Protein AF-A0A1B6LSA6-F1 (afdb_monomer)

Nearest PDB structures (foldseek):
  5goy-assembly1_A  TM=9.974E-01  e=5.106E-09  Homo sapiens
  1rqg-assembly1_A-2  TM=9.342E-01  e=1.032E-05  Pyrococcus abyssi
  6ax8-assembly1_A  TM=9.347E-01  e=1.401E-04  Mycobacterium tuberculosis H37Rv
  5j58-assembly1_A  TM=9.038E-01  e=4.006E-03  Trypanosoma brucei brucei TREU927
  6cml-assembly1_A  TM=9.108E-01  e=5.513E-03  Trypanosoma brucei brucei TREU927

Foldseek 3Di:
DVVVVVVCCCVQPVVFVVVLQVVLQVLCVVPPVSDQFDADDDVVLVVLVVLLVVLVVQLVVCVVVVNVVSNVVSLSVNRNSLVVLCVVLVLVVLCVDDPVSVNSSSNSSNSSNVSD

Mean predicted aligned error: 2.33 Å

Secondary structure (DSSP, 8-state):
-HHHHHHHIIIIIIIIIIHHHHHHHHHHHHHHTTSPPP----HHHHHHHHHHHHHHHHHHHHHTTT-HHHHHHHHHHHHHHHHHHHHHH-HHHHTTS-HHHHHHHHHHHHHHHHH-

Solvent-accessible surface area (backbone atoms only — not comparable to full-atom values): 6031 Å² total; per-residue (Å²): 101,74,66,56,50,52,49,47,45,48,55,52,42,46,66,26,43,47,41,32,43,49,49,24,51,51,50,27,44,75,75,41,78,65,40,83,45,78,62,73,82,50,72,67,55,54,51,50,50,52,54,42,51,52,32,52,53,48,21,50,60,22,51,80,66,71,33,57,71,59,19,53,52,27,54,56,47,43,28,46,53,52,41,52,51,51,62,73,59,34,39,90,56,24,57,76,54,53,76,69,33,32,47,51,18,33,19,52,38,25,54,39,52,76,74,91

InterPro domains:
  IPR009080 Aminoacyl-tRNA synthetase, class Ia, anticodon-binding [SSF47323] (13-113)
  IPR023458 Methionine-tRNA ligase, type 1 [PTHR45765] (1-116)
  IPR041872 Methionyl-tRNA synthetase, anticodon-binding domain [PF19303] (41-111)
  IPR041872 Methionyl-tRNA synthetase, anticodon-binding domain [cd07957] (9-115)

Organism: NCBI:txid36148

Structure (mmCIF, N/CA/C/O backbone):
data_AF-A0A1B6LSA6-F1
#
_entry.id   AF-A0A1B6LSA6-F1
#
loop_
_atom_site.group_PDB
_atom_site.id
_atom_site.type_symbol
_atom_site.label_atom_id
_atom_site.label_alt_id
_atom_site.label_comp_id
_atom_site.label_asym_id
_atom_site.label_entity_id
_atom_site.label_seq_id
_atom_site.pdbx_PDB_ins_code
_atom_site.Cartn_x
_atom_site.Cartn_y
_atom_site.Cartn_z
_atom_site.occupancy
_atom_site.B_iso_or_equiv
_atom_site.auth_seq_id
_atom_site.auth_comp_id
_atom_site.auth_asym_id
_atom_site.auth_atom_id
_atom_site.pdbx_PDB_model_num
ATOM 1 N N . SER A 1 1 ? 23.265 8.491 -11.792 1.00 94.75 1 SER A N 1
ATOM 2 C CA . SER A 1 1 ? 24.366 9.021 -10.952 1.00 94.75 1 SER A CA 1
ATOM 3 C C . SER A 1 1 ? 24.134 8.585 -9.511 1.00 94.75 1 SER A C 1
ATOM 5 O O . SER A 1 1 ? 23.040 8.115 -9.217 1.00 94.75 1 SER A O 1
ATOM 7 N N . TRP A 1 2 ? 25.107 8.746 -8.606 1.00 97.31 2 TRP A N 1
ATOM 8 C CA . TRP A 1 2 ? 24.886 8.484 -7.173 1.00 97.31 2 TRP A CA 1
ATOM 9 C C . TRP A 1 2 ? 23.737 9.313 -6.591 1.00 97.31 2 TRP A C 1
ATOM 11 O O . TRP A 1 2 ? 22.941 8.797 -5.814 1.00 97.31 2 TRP A O 1
ATOM 21 N N . LEU A 1 3 ? 23.612 10.567 -7.035 1.00 97.25 3 LEU A N 1
ATOM 22 C CA . LEU A 1 3 ? 22.510 11.439 -6.644 1.00 97.25 3 LEU A CA 1
ATOM 23 C C . LEU A 1 3 ? 21.153 10.876 -7.086 1.00 97.25 3 LEU A C 1
ATOM 25 O O . LEU A 1 3 ? 20.265 10.732 -6.259 1.00 97.25 3 LEU A O 1
ATOM 29 N N . ASP A 1 4 ? 21.012 10.498 -8.360 1.00 96.44 4 ASP A N 1
ATOM 30 C CA . ASP A 1 4 ? 19.755 9.946 -8.888 1.00 96.44 4 ASP A CA 1
ATOM 31 C C . ASP A 1 4 ? 19.370 8.622 -8.206 1.00 96.44 4 ASP A C 1
ATOM 33 O O . ASP A 1 4 ? 18.208 8.415 -7.860 1.00 96.44 4 ASP A O 1
ATOM 37 N N . LEU A 1 5 ? 20.353 7.761 -7.916 1.00 97.31 5 LEU A N 1
ATOM 38 C CA . LEU A 1 5 ? 20.128 6.537 -7.146 1.00 97.31 5 LEU A CA 1
ATOM 39 C C . LEU A 1 5 ? 19.581 6.848 -5.747 1.00 97.31 5 LEU A C 1
ATOM 41 O O . LEU A 1 5 ? 18.565 6.280 -5.350 1.00 97.31 5 LEU A O 1
ATOM 45 N N . ALA A 1 6 ? 20.228 7.759 -5.015 1.00 97.69 6 ALA A N 1
ATOM 46 C CA . ALA A 1 6 ? 19.785 8.161 -3.683 1.00 97.69 6 ALA A CA 1
ATOM 47 C C . ALA A 1 6 ? 18.382 8.785 -3.719 1.00 97.69 6 ALA A C 1
ATOM 49 O O . ALA A 1 6 ? 17.534 8.454 -2.888 1.00 97.69 6 ALA A O 1
ATOM 50 N N . THR A 1 7 ? 18.103 9.631 -4.716 1.00 97.69 7 THR A N 1
ATOM 51 C CA . THR A 1 7 ? 16.775 10.214 -4.920 1.00 97.69 7 THR A CA 1
ATOM 52 C C . THR A 1 7 ? 15.732 9.126 -5.152 1.00 97.69 7 THR A C 1
ATOM 54 O O . THR A 1 7 ? 14.740 9.098 -4.431 1.00 97.69 7 THR A O 1
ATOM 57 N N . LYS A 1 8 ? 15.955 8.190 -6.082 1.00 96.12 8 LYS A N 1
ATOM 58 C CA . LYS A 1 8 ? 14.993 7.114 -6.371 1.00 96.12 8 LYS A CA 1
ATOM 59 C C . LYS A 1 8 ? 14.794 6.154 -5.206 1.00 96.12 8 LYS A C 1
ATOM 61 O O . LYS A 1 8 ? 13.656 5.768 -4.946 1.00 96.12 8 LYS A O 1
ATOM 66 N N . ASN A 1 9 ? 15.854 5.828 -4.471 1.00 97.75 9 ASN A N 1
ATOM 67 C CA . ASN A 1 9 ? 15.742 5.050 -3.243 1.00 97.75 9 ASN A CA 1
ATOM 68 C C . ASN A 1 9 ? 14.818 5.745 -2.235 1.00 97.75 9 ASN A C 1
ATOM 70 O O . ASN A 1 9 ? 13.879 5.141 -1.726 1.00 97.75 9 ASN A O 1
ATOM 74 N N . ASN A 1 10 ? 15.041 7.031 -1.978 1.00 96.94 10 ASN A N 1
ATOM 75 C CA . ASN A 1 10 ? 14.282 7.737 -0.955 1.00 96.94 10 ASN A CA 1
ATOM 76 C C . ASN A 1 10 ? 12.838 8.010 -1.393 1.00 96.94 10 ASN A C 1
ATOM 78 O O . ASN A 1 10 ? 11.920 7.856 -0.593 1.00 96.94 10 ASN A O 1
ATOM 82 N N . THR A 1 11 ? 12.600 8.385 -2.651 1.00 96.19 11 THR A N 1
ATOM 83 C CA . THR A 1 11 ? 11.253 8.772 -3.094 1.00 96.19 11 THR A CA 1
ATOM 84 C C . THR A 1 11 ? 10.383 7.585 -3.495 1.00 96.19 11 THR A C 1
ATOM 86 O O . THR A 1 11 ? 9.207 7.567 -3.145 1.00 96.19 11 THR A O 1
ATOM 89 N N . GLU A 1 12 ? 10.921 6.602 -4.224 1.00 96.00 12 GLU A N 1
ATOM 90 C CA . GLU A 1 12 ? 10.127 5.468 -4.721 1.00 96.00 12 GLU A CA 1
ATOM 91 C C . GLU A 1 12 ? 10.137 4.290 -3.745 1.00 96.00 12 GLU A C 1
ATOM 93 O O . GLU A 1 12 ? 9.095 3.682 -3.504 1.00 96.00 12 GLU A O 1
ATOM 98 N N . LEU A 1 13 ? 11.294 3.963 -3.160 1.00 97.56 13 LEU A N 1
ATOM 99 C CA . LEU A 1 13 ? 11.380 2.816 -2.256 1.00 97.56 13 LEU A CA 1
ATOM 100 C C . LEU A 1 13 ? 10.967 3.205 -0.844 1.00 97.56 13 LEU A C 1
ATOM 102 O O . LEU A 1 13 ? 10.002 2.654 -0.339 1.00 97.56 13 LEU A O 1
ATOM 106 N N . LEU A 1 14 ? 11.635 4.166 -0.209 1.00 97.94 14 LEU A N 1
ATOM 107 C CA . LEU A 1 14 ? 11.362 4.494 1.192 1.00 97.94 14 LEU A CA 1
ATOM 108 C C . LEU A 1 14 ? 10.003 5.188 1.372 1.00 97.94 14 LEU A C 1
ATOM 110 O O . LEU A 1 14 ? 9.170 4.721 2.145 1.00 97.94 14 LEU A O 1
ATOM 114 N N . ASN A 1 15 ? 9.764 6.285 0.651 1.00 97.38 15 ASN A N 1
ATOM 115 C CA . ASN A 1 15 ? 8.587 7.133 0.871 1.00 97.38 15 ASN A CA 1
ATOM 116 C C . ASN A 1 15 ? 7.300 6.606 0.227 1.00 97.38 15 ASN A C 1
ATOM 118 O O . ASN A 1 15 ? 6.221 7.052 0.607 1.00 97.38 15 ASN A O 1
ATOM 122 N N . ASN A 1 16 ? 7.397 5.689 -0.738 1.00 98.25 16 ASN A N 1
ATOM 123 C CA . ASN A 1 16 ? 6.235 5.113 -1.408 1.00 98.25 16 ASN A CA 1
ATOM 124 C C . ASN A 1 16 ? 6.060 3.637 -1.025 1.00 98.25 16 ASN A C 1
ATOM 126 O O . ASN A 1 16 ? 5.234 3.351 -0.158 1.00 98.25 16 ASN A O 1
ATOM 130 N N . LEU A 1 17 ? 6.839 2.721 -1.613 1.00 98.44 17 LEU A N 1
ATOM 131 C CA . LEU A 1 17 ? 6.649 1.275 -1.418 1.00 98.44 17 LEU A CA 1
ATOM 132 C C . LEU A 1 17 ? 6.815 0.841 0.042 1.00 98.44 17 LEU A C 1
ATOM 134 O O . LEU A 1 17 ? 5.912 0.261 0.639 1.00 98.44 17 LEU A O 1
ATOM 138 N N . GLY A 1 18 ? 7.962 1.163 0.626 1.00 98.25 18 GLY A N 1
ATOM 139 C CA . GLY A 1 18 ? 8.300 0.860 2.008 1.00 98.25 18 GLY A CA 1
ATOM 140 C C . GLY A 1 18 ? 7.352 1.539 2.986 1.00 98.25 18 GLY A C 1
ATOM 141 O O . GLY A 1 18 ? 6.931 0.901 3.944 1.00 98.25 18 GLY A O 1
ATOM 142 N N . ASN A 1 19 ? 6.953 2.791 2.732 1.00 98.25 19 ASN A N 1
ATOM 143 C CA . ASN A 1 19 ? 5.977 3.482 3.574 1.00 98.25 19 ASN A CA 1
ATOM 144 C C . ASN A 1 19 ? 4.632 2.749 3.609 1.00 98.25 19 ASN A C 1
ATOM 146 O O . ASN A 1 19 ? 4.112 2.503 4.697 1.00 98.25 19 ASN A O 1
ATOM 150 N N . PHE A 1 20 ? 4.104 2.368 2.443 1.00 98.56 20 PHE A N 1
ATOM 151 C CA . PHE A 1 20 ? 2.820 1.683 2.350 1.00 98.56 20 PHE A CA 1
ATOM 152 C C . PHE A 1 20 ? 2.853 0.323 3.047 1.00 98.56 20 PHE A C 1
ATOM 154 O O . PHE A 1 20 ? 2.073 0.093 3.973 1.00 98.56 20 PHE A O 1
ATOM 161 N N . VAL A 1 21 ? 3.784 -0.547 2.639 1.00 98.56 21 VAL A N 1
ATOM 162 C CA . VAL A 1 21 ? 3.894 -1.913 3.173 1.00 98.56 21 VAL A CA 1
ATOM 163 C C . VAL A 1 21 ? 4.115 -1.870 4.683 1.00 98.56 21 VAL A C 1
ATOM 165 O O . VAL A 1 21 ? 3.413 -2.546 5.432 1.00 98.56 21 VAL A O 1
ATOM 168 N N . ASN A 1 22 ? 5.025 -1.013 5.156 1.00 98.38 22 ASN A N 1
ATOM 169 C CA . ASN A 1 22 ? 5.290 -0.877 6.584 1.00 98.38 22 ASN A CA 1
ATOM 170 C C . ASN A 1 22 ? 4.043 -0.420 7.354 1.00 98.38 22 ASN A C 1
ATOM 172 O O . ASN A 1 22 ? 3.708 -1.009 8.374 1.00 98.38 22 ASN A O 1
ATOM 176 N N . ARG A 1 23 ? 3.313 0.595 6.874 1.00 98.0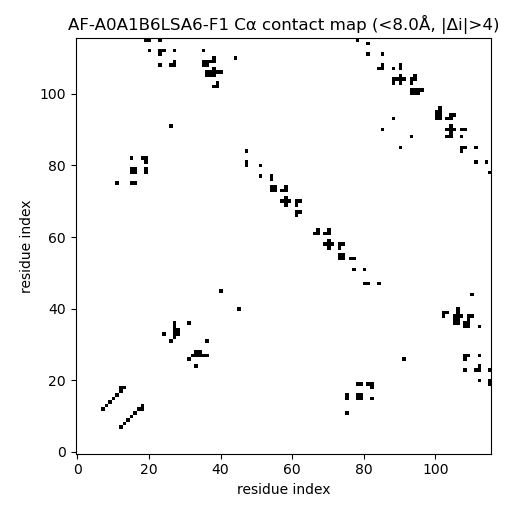6 23 ARG A N 1
ATOM 177 C CA . ARG A 1 23 ? 2.106 1.077 7.568 1.00 98.06 23 ARG A CA 1
ATOM 178 C C . ARG A 1 23 ? 0.994 0.037 7.592 1.00 98.06 23 ARG A C 1
ATOM 180 O O . ARG A 1 23 ? 0.347 -0.103 8.627 1.00 98.06 23 ARG A O 1
ATOM 187 N N . ALA A 1 24 ? 0.782 -0.687 6.492 1.00 98.25 24 ALA A N 1
ATOM 188 C CA . ALA A 1 24 ? -0.209 -1.757 6.436 1.00 98.25 24 ALA A CA 1
ATOM 189 C C . ALA A 1 24 ? 0.073 -2.809 7.520 1.00 98.25 24 ALA A C 1
ATOM 191 O O . ALA A 1 24 ? -0.801 -3.105 8.337 1.00 98.25 24 ALA A O 1
ATOM 192 N N . LEU A 1 25 ? 1.319 -3.287 7.590 1.00 98.25 25 LEU A N 1
ATOM 193 C CA . LEU A 1 25 ? 1.737 -4.300 8.557 1.00 98.25 25 LEU A CA 1
ATOM 194 C C . LEU A 1 25 ? 1.740 -3.777 10.000 1.00 98.25 25 LEU A C 1
ATOM 196 O O . LEU A 1 25 ? 1.175 -4.429 10.873 1.00 98.25 25 LEU A O 1
ATOM 200 N N . VAL A 1 26 ? 2.285 -2.582 10.255 1.00 98.31 26 VAL A N 1
ATOM 201 C CA . VAL A 1 26 ? 2.325 -1.976 11.601 1.00 98.31 26 VAL A CA 1
ATOM 202 C C . VAL A 1 26 ? 0.920 -1.730 12.146 1.00 98.31 26 VAL A C 1
ATOM 204 O O . VAL A 1 26 ? 0.675 -1.940 13.332 1.00 98.31 26 VAL A O 1
ATOM 207 N N . PHE A 1 27 ? -0.031 -1.289 11.319 1.00 98.31 27 PHE A N 1
ATOM 208 C CA . PHE A 1 27 ? -1.410 -1.115 11.780 1.00 98.31 27 PHE A CA 1
ATOM 209 C C . PHE A 1 27 ? -2.122 -2.451 12.003 1.00 98.31 27 PHE A C 1
ATOM 211 O O . PHE A 1 27 ? -2.902 -2.555 12.950 1.00 98.31 27 PHE A O 1
ATOM 218 N N . CYS A 1 28 ? -1.832 -3.470 11.194 1.00 98.38 28 CYS A N 1
ATOM 219 C CA . CYS A 1 28 ? -2.343 -4.823 11.409 1.00 98.38 28 CYS A CA 1
ATOM 220 C C . CYS A 1 28 ? -1.842 -5.420 12.731 1.00 98.38 28 CYS A C 1
ATOM 222 O O . CYS A 1 28 ? -2.637 -5.878 13.550 1.00 98.38 28 CYS A O 1
ATOM 224 N N . GLU A 1 29 ? -0.537 -5.334 12.984 1.00 98.25 29 GLU A N 1
ATOM 225 C CA . GLU A 1 29 ? 0.081 -5.762 14.240 1.00 98.25 29 GLU A CA 1
ATOM 226 C C . GLU A 1 29 ? -0.517 -5.005 15.431 1.00 98.25 29 GLU A C 1
ATOM 228 O O . GLU A 1 29 ? -1.010 -5.610 16.384 1.00 98.25 29 GLU A O 1
ATOM 233 N N . LYS A 1 30 ? -0.527 -3.670 15.360 1.00 97.88 30 LYS A N 1
ATOM 234 C CA . LYS A 1 30 ? -0.893 -2.809 16.488 1.00 97.88 30 LYS A CA 1
ATOM 235 C C . LYS A 1 30 ? -2.369 -2.886 16.871 1.00 97.88 30 LYS A C 1
ATOM 237 O O . LYS A 1 30 ? -2.689 -2.701 18.044 1.00 97.88 30 LYS A O 1
ATOM 242 N N . PHE A 1 31 ? -3.266 -3.066 15.903 1.00 97.44 31 PHE A N 1
ATOM 243 C CA . PHE A 1 31 ? -4.711 -2.956 16.136 1.00 97.44 31 PHE A CA 1
ATOM 244 C C . PHE A 1 31 ? -5.468 -4.276 15.992 1.00 97.44 31 PHE A C 1
ATOM 246 O O . PHE A 1 31 ? -6.584 -4.373 16.500 1.00 97.44 31 PHE A O 1
ATOM 253 N N . PHE A 1 32 ? -4.893 -5.279 15.322 1.00 97.31 32 PHE A N 1
ATOM 254 C CA . PHE A 1 32 ? -5.602 -6.505 14.941 1.00 97.31 32 PHE A CA 1
ATOM 255 C C . PHE A 1 32 ? -4.804 -7.786 15.221 1.00 97.31 32 PHE A C 1
ATOM 257 O O . PHE A 1 32 ? -5.069 -8.818 14.611 1.00 97.31 32 PHE A O 1
ATOM 264 N N . GLU A 1 33 ? -3.843 -7.741 16.153 1.00 97.12 33 GLU A N 1
ATOM 265 C CA . GLU A 1 33 ? -3.064 -8.911 16.599 1.00 97.12 33 GLU A CA 1
ATOM 266 C C . GLU A 1 33 ? -2.390 -9.659 15.435 1.00 97.12 33 GLU A C 1
ATOM 268 O O . GLU A 1 33 ? -2.330 -10.892 15.412 1.00 97.12 33 GLU A O 1
ATOM 273 N N . SER A 1 34 ? -1.927 -8.911 14.428 1.00 97.25 34 SER A N 1
ATOM 274 C CA . SER A 1 34 ? -1.306 -9.455 13.211 1.00 97.25 34 SER A CA 1
ATOM 275 C C . SER A 1 34 ? -2.211 -10.408 12.417 1.00 97.25 34 SER A C 1
ATOM 277 O O . SER A 1 34 ? -1.726 -11.224 11.631 1.00 97.25 34 SER A O 1
ATOM 279 N N . LYS A 1 35 ? -3.531 -10.312 12.598 1.00 97.88 35 LYS A N 1
ATOM 280 C CA . LYS A 1 35 ? -4.534 -11.021 11.800 1.00 97.88 35 LYS A CA 1
ATOM 281 C C . LYS A 1 35 ? -5.234 -10.026 10.894 1.00 97.88 35 LYS A C 1
ATOM 283 O O . LYS A 1 35 ? -5.676 -8.970 11.340 1.00 97.88 35 LYS A O 1
ATOM 288 N N . VAL A 1 36 ? -5.375 -10.390 9.621 1.00 97.75 36 VAL A N 1
ATOM 289 C CA . VAL A 1 36 ? -6.129 -9.581 8.659 1.00 97.75 36 VAL A CA 1
ATOM 290 C C . VAL A 1 36 ? -7.572 -9.446 9.171 1.00 97.75 36 VAL A C 1
ATOM 292 O O . VAL A 1 36 ? -8.241 -10.469 9.340 1.00 97.75 36 VAL A O 1
ATOM 295 N N . PRO A 1 37 ? -8.049 -8.224 9.473 1.00 96.81 37 PRO A N 1
ATOM 296 C CA . PRO A 1 37 ? -9.383 -8.027 10.022 1.00 96.81 37 PRO A CA 1
ATOM 297 C C . PRO A 1 37 ? -10.460 -8.294 8.967 1.00 96.81 37 PRO A C 1
ATOM 299 O O . PRO A 1 37 ? -10.228 -8.173 7.764 1.00 96.81 37 PRO A O 1
ATOM 302 N N . GLU A 1 38 ? -11.668 -8.606 9.433 1.00 96.19 38 GLU A N 1
ATOM 303 C CA . GLU A 1 38 ? -12.847 -8.674 8.573 1.00 96.19 38 GLU A CA 1
ATOM 304 C C . GLU A 1 38 ? -13.150 -7.295 7.963 1.00 96.19 38 GLU A C 1
ATOM 306 O O . GLU A 1 38 ? -13.058 -6.262 8.634 1.00 96.19 38 GLU A O 1
ATOM 311 N N . MET A 1 39 ? -13.487 -7.288 6.673 1.00 97.62 39 MET A N 1
ATOM 312 C CA . MET A 1 39 ? -13.671 -6.084 5.866 1.00 97.62 39 MET A CA 1
ATOM 313 C C . MET A 1 39 ? -15.142 -5.917 5.492 1.00 97.62 39 MET A C 1
ATOM 315 O O . MET A 1 39 ? -15.770 -6.855 5.004 1.00 97.62 39 MET A O 1
ATOM 319 N N . VAL A 1 40 ? -15.666 -4.702 5.646 1.00 97.88 40 VAL A N 1
ATOM 320 C CA . VAL A 1 40 ? -17.002 -4.320 5.172 1.00 97.88 40 VAL A CA 1
ATOM 321 C C . VAL A 1 40 ? -16.823 -3.321 4.035 1.00 97.88 40 VAL A C 1
ATOM 323 O O . VAL A 1 40 ? -16.684 -2.116 4.250 1.00 97.88 40 VAL A O 1
ATOM 326 N N . MET A 1 41 ? -16.764 -3.866 2.822 1.00 97.44 41 MET A N 1
ATOM 327 C CA . MET A 1 41 ? -16.428 -3.136 1.600 1.00 97.44 41 MET A CA 1
ATOM 328 C C . MET A 1 41 ? -17.495 -2.099 1.237 1.00 97.44 41 MET A C 1
ATOM 330 O O . MET A 1 41 ? -18.690 -2.402 1.269 1.00 97.44 41 MET A O 1
ATOM 334 N N . THR A 1 42 ? -17.059 -0.915 0.812 1.00 97.06 42 THR A N 1
ATOM 335 C CA . THR A 1 42 ? -17.890 0.083 0.121 1.00 97.06 42 THR A CA 1
ATOM 336 C C . THR A 1 42 ? -17.414 0.275 -1.320 1.00 97.06 42 THR A C 1
ATOM 338 O O . THR A 1 42 ? -16.437 -0.336 -1.766 1.00 97.06 42 THR A O 1
ATOM 341 N N . ASP A 1 43 ? -18.099 1.143 -2.066 1.00 97.50 43 ASP A N 1
ATOM 342 C CA . ASP A 1 43 ? -17.734 1.491 -3.443 1.00 97.50 43 ASP A CA 1
ATOM 343 C C . ASP A 1 43 ? -16.314 2.073 -3.560 1.00 97.50 43 ASP A C 1
ATOM 345 O O . ASP A 1 43 ? -15.656 1.888 -4.588 1.00 97.50 43 ASP A O 1
ATOM 349 N N . ASP A 1 44 ? -15.802 2.709 -2.502 1.00 96.38 44 ASP A N 1
ATOM 350 C CA . ASP A 1 44 ? -14.439 3.251 -2.463 1.00 96.38 44 ASP A CA 1
ATOM 351 C C . ASP A 1 44 ? -13.395 2.131 -2.553 1.00 96.38 44 ASP A C 1
ATOM 353 O O . ASP A 1 44 ? -12.469 2.191 -3.368 1.00 96.38 44 ASP A O 1
ATOM 357 N N . GLU A 1 45 ? -13.566 1.065 -1.763 1.00 98.12 45 GLU A N 1
ATOM 358 C CA . GLU A 1 45 ? -12.670 -0.090 -1.801 1.00 98.12 45 GLU A CA 1
ATOM 359 C C . GLU A 1 45 ? -12.765 -0.833 -3.137 1.00 98.12 45 GLU A C 1
ATOM 361 O O . GLU A 1 45 ? -11.743 -1.243 -3.692 1.00 98.12 45 GLU A O 1
ATOM 366 N N . TRP A 1 46 ? -13.970 -0.980 -3.694 1.00 98.06 46 TRP A N 1
ATOM 367 C CA . TRP A 1 46 ? -14.146 -1.601 -5.009 1.00 98.06 46 TRP A CA 1
ATOM 368 C C . TRP A 1 46 ? -13.488 -0.789 -6.123 1.00 98.06 46 TRP A C 1
ATOM 370 O O . TRP A 1 46 ? -12.848 -1.360 -7.012 1.00 98.06 46 TRP A O 1
ATOM 380 N N . THR A 1 47 ? -13.575 0.538 -6.049 1.00 98.31 47 THR A N 1
ATOM 381 C CA . THR A 1 47 ? -12.905 1.446 -6.983 1.00 98.31 47 THR A CA 1
ATOM 382 C C . THR A 1 47 ? -11.388 1.311 -6.878 1.00 98.31 47 THR A C 1
ATOM 384 O O . THR A 1 47 ? -10.715 1.137 -7.900 1.00 98.31 47 THR A O 1
ATOM 387 N N . LEU A 1 48 ? -10.839 1.300 -5.658 1.00 98.44 48 LEU A N 1
ATOM 388 C CA . LEU A 1 48 ? -9.413 1.065 -5.427 1.00 98.44 48 LEU A CA 1
ATOM 389 C C . LEU A 1 48 ? -8.967 -0.276 -6.018 1.00 98.44 48 LEU A C 1
ATOM 391 O O . LEU A 1 48 ? -7.997 -0.318 -6.777 1.00 98.44 48 LEU A O 1
ATOM 395 N N . LEU A 1 49 ? -9.675 -1.367 -5.716 1.00 98.38 49 LEU A N 1
ATOM 396 C CA . LEU A 1 49 ? -9.330 -2.701 -6.209 1.00 98.38 49 LEU A CA 1
ATOM 397 C C . LEU A 1 49 ? -9.408 -2.792 -7.735 1.00 98.38 49 LEU A C 1
ATOM 399 O O . LEU A 1 49 ? -8.564 -3.4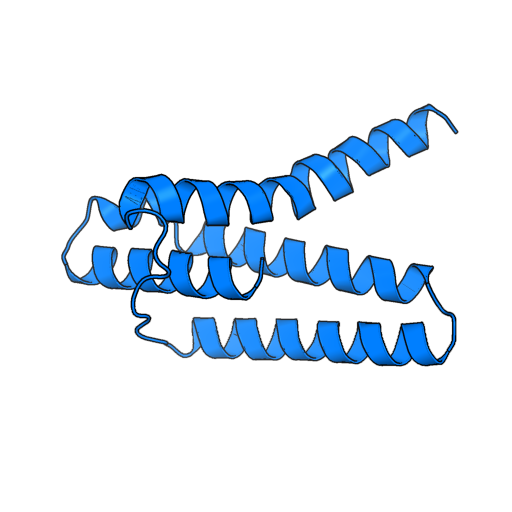50 -8.347 1.00 98.38 49 LEU A O 1
ATOM 403 N N . ALA A 1 50 ? -10.358 -2.106 -8.374 1.00 98.62 50 ALA A N 1
ATOM 404 C CA . ALA A 1 50 ? -10.424 -2.026 -9.831 1.00 98.62 50 ALA A CA 1
ATOM 405 C C . ALA A 1 50 ? -9.193 -1.312 -10.417 1.00 98.62 50 ALA A C 1
ATOM 407 O O . ALA A 1 50 ? -8.609 -1.785 -11.400 1.00 98.62 50 ALA A O 1
ATOM 408 N N . MET A 1 51 ? -8.753 -0.213 -9.797 1.00 98.69 51 MET A N 1
ATOM 409 C CA . MET A 1 51 ? -7.541 0.506 -10.199 1.00 98.69 51 MET A CA 1
ATOM 410 C C . MET A 1 51 ? -6.281 -0.342 -9.988 1.00 98.69 51 MET A C 1
ATOM 412 O O . MET A 1 51 ? -5.479 -0.472 -10.912 1.00 98.69 51 MET A O 1
ATOM 416 N N . VAL A 1 52 ? -6.135 -0.985 -8.827 1.00 98.62 52 VAL A N 1
ATOM 417 C CA . VAL A 1 52 ? -5.017 -1.899 -8.533 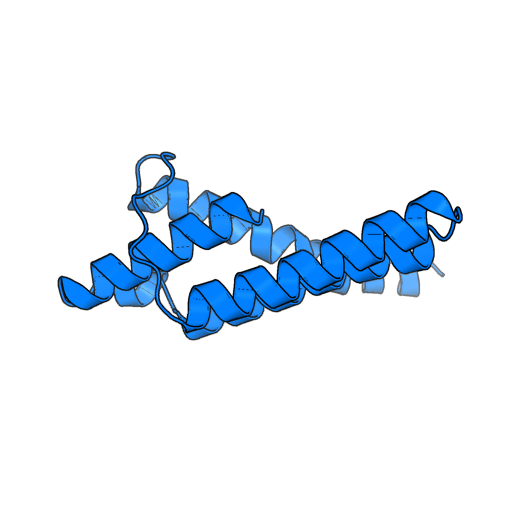1.00 98.62 52 VAL A CA 1
ATOM 418 C C . VAL A 1 52 ? -4.996 -3.059 -9.528 1.00 98.62 52 VAL A C 1
ATOM 420 O O . VAL A 1 52 ? -3.964 -3.335 -10.134 1.00 98.62 52 VAL A O 1
ATOM 423 N N . THR A 1 53 ? -6.146 -3.680 -9.797 1.00 98.56 53 THR A N 1
ATOM 424 C CA . THR A 1 53 ? -6.272 -4.767 -10.782 1.00 98.56 53 THR A CA 1
ATOM 425 C C . THR A 1 53 ? -5.846 -4.317 -12.178 1.00 98.56 53 THR A C 1
ATOM 427 O O . THR A 1 53 ? -5.198 -5.071 -12.911 1.00 98.56 53 THR A O 1
ATOM 430 N N . ARG A 1 54 ? -6.177 -3.083 -12.574 1.00 98.69 54 ARG A N 1
ATOM 431 C CA . ARG A 1 54 ? -5.735 -2.517 -13.854 1.00 98.69 54 ARG A CA 1
ATOM 432 C C . ARG A 1 54 ? -4.211 -2.414 -13.924 1.00 98.69 54 ARG A C 1
ATOM 434 O O . ARG A 1 54 ? -3.645 -2.788 -14.953 1.00 98.69 54 ARG A O 1
ATOM 441 N N . GLU A 1 55 ? -3.565 -1.953 -12.857 1.00 98.69 55 GLU A N 1
ATOM 442 C CA . GLU A 1 55 ? -2.103 -1.848 -12.791 1.00 98.69 55 GLU A CA 1
ATOM 443 C C . GLU A 1 55 ? -1.427 -3.224 -12.749 1.00 98.69 55 GLU A C 1
ATOM 445 O O . GLU A 1 55 ? -0.441 -3.431 -13.452 1.00 98.69 55 GLU A O 1
ATOM 450 N N . VAL A 1 56 ? -1.996 -4.211 -12.049 1.00 98.50 56 VAL A N 1
ATOM 451 C CA . VAL A 1 56 ? -1.512 -5.606 -12.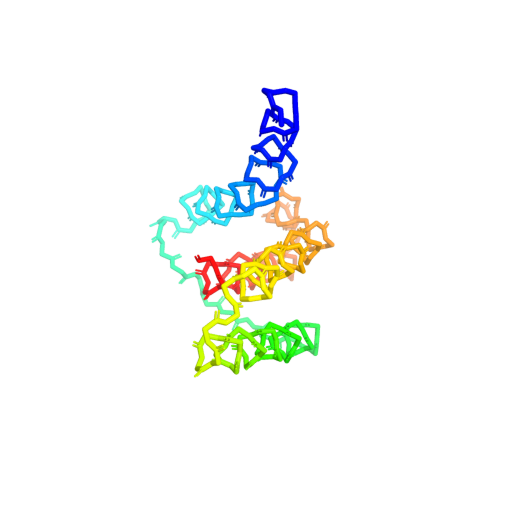079 1.00 98.50 56 VAL A CA 1
ATOM 452 C C . VAL A 1 56 ? -1.591 -6.184 -13.496 1.00 98.50 56 VAL A C 1
ATOM 454 O O . VAL A 1 56 ? -0.648 -6.806 -13.985 1.00 98.50 56 VAL A O 1
ATOM 457 N N . ARG A 1 57 ? -2.684 -5.924 -14.224 1.00 98.62 57 ARG A N 1
ATOM 458 C CA . ARG A 1 57 ? -2.793 -6.323 -15.638 1.00 98.62 57 ARG A CA 1
ATOM 459 C C . ARG A 1 57 ? -1.773 -5.600 -16.521 1.00 98.62 57 ARG A C 1
ATOM 461 O O . ARG A 1 57 ? -1.294 -6.189 -17.488 1.00 98.62 57 ARG A O 1
ATOM 468 N N . ALA A 1 58 ? -1.466 -4.335 -16.237 1.00 98.62 58 ALA A N 1
ATOM 469 C CA . ALA A 1 58 ? -0.436 -3.587 -16.956 1.00 98.62 58 ALA A CA 1
ATOM 470 C C . ALA A 1 58 ? 0.965 -4.151 -16.687 1.00 98.62 58 ALA A C 1
ATOM 472 O O . ALA A 1 58 ? 1.711 -4.365 -17.643 1.00 98.62 58 ALA A O 1
ATOM 473 N N . TYR A 1 59 ? 1.265 -4.485 -15.429 1.00 98.75 59 TYR A N 1
ATOM 474 C CA . TYR A 1 59 ? 2.484 -5.179 -15.027 1.00 98.75 59 TYR A CA 1
ATOM 475 C C . TYR A 1 59 ? 2.661 -6.482 -15.809 1.00 98.75 59 TYR A C 1
ATOM 477 O O . TYR A 1 59 ? 3.666 -6.633 -16.498 1.00 98.75 59 TYR A O 1
ATOM 485 N N . ASN A 1 60 ? 1.661 -7.371 -15.798 1.00 98.62 60 ASN A N 1
ATOM 486 C CA . ASN A 1 60 ? 1.745 -8.656 -16.503 1.00 98.62 60 ASN A CA 1
ATOM 487 C C . ASN A 1 60 ? 2.024 -8.462 -18.002 1.00 98.62 60 ASN A C 1
ATOM 489 O O . ASN A 1 60 ? 2.990 -9.011 -18.524 1.00 98.62 60 ASN A O 1
ATOM 493 N N . ARG A 1 61 ? 1.275 -7.575 -18.678 1.00 98.62 61 ARG A N 1
ATOM 494 C CA . ARG A 1 61 ? 1.509 -7.267 -20.104 1.00 98.62 61 ARG A CA 1
ATOM 495 C C . ARG A 1 61 ? 2.909 -6.719 -20.385 1.00 98.62 61 ARG A C 1
ATOM 497 O O . ARG A 1 61 ? 3.444 -6.952 -21.469 1.00 98.62 61 ARG A O 1
ATOM 504 N N . ALA A 1 62 ? 3.467 -5.931 -19.468 1.00 98.62 62 ALA A N 1
ATOM 505 C CA . ALA A 1 62 ? 4.817 -5.402 -19.601 1.00 98.62 62 ALA A CA 1
ATOM 506 C C . ALA A 1 62 ? 5.858 -6.517 -19.432 1.00 98.62 62 ALA A C 1
ATOM 508 O O . ALA A 1 62 ? 6.778 -6.615 -20.245 1.00 98.62 62 ALA A O 1
ATOM 509 N N . MET A 1 63 ? 5.685 -7.385 -18.434 1.00 98.38 63 MET A N 1
ATO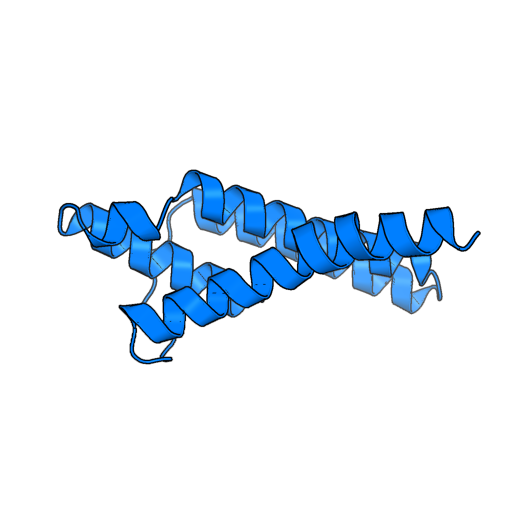M 510 C CA . MET A 1 63 ? 6.585 -8.508 -18.160 1.00 98.38 63 MET A CA 1
ATOM 511 C C . MET A 1 63 ? 6.593 -9.538 -19.293 1.00 98.38 63 MET A C 1
ATOM 513 O O . MET A 1 63 ? 7.676 -9.925 -19.731 1.00 98.38 63 MET A O 1
ATOM 517 N N . ASP A 1 64 ? 5.427 -9.870 -19.857 1.00 98.38 64 ASP A N 1
ATOM 518 C CA . ASP A 1 64 ? 5.290 -10.762 -21.023 1.00 98.38 64 ASP A CA 1
ATOM 519 C C . ASP A 1 64 ? 6.069 -10.260 -22.250 1.00 98.38 64 ASP A C 1
ATOM 521 O O . ASP A 1 64 ? 6.440 -11.026 -23.136 1.00 98.38 64 ASP A O 1
ATOM 525 N N . ARG A 1 65 ? 6.319 -8.948 -22.312 1.00 98.25 65 ARG A N 1
ATOM 526 C CA . ARG A 1 65 ? 7.047 -8.272 -23.396 1.00 98.25 65 ARG A CA 1
ATOM 527 C C . ARG A 1 65 ? 8.450 -7.833 -22.980 1.00 98.25 65 ARG A C 1
ATOM 529 O O . ARG A 1 65 ? 9.047 -7.001 -23.663 1.00 98.25 65 ARG A O 1
ATOM 536 N N . THR A 1 66 ? 8.952 -8.328 -21.845 1.00 98.06 66 THR A N 1
ATOM 537 C CA . THR A 1 66 ? 10.290 -8.008 -21.311 1.00 98.06 66 THR A CA 1
ATOM 538 C C . THR A 1 66 ? 10.489 -6.504 -21.048 1.00 98.06 66 THR A C 1
ATOM 540 O O . THR A 1 66 ? 11.600 -5.975 -21.052 1.00 98.06 66 THR A O 1
ATOM 543 N N . ARG A 1 67 ? 9.404 -5.767 -20.788 1.00 98.38 67 ARG A N 1
ATOM 544 C CA . ARG A 1 67 ? 9.421 -4.324 -20.506 1.00 98.38 67 ARG A CA 1
ATOM 545 C C . ARG A 1 67 ? 9.511 -4.064 -19.006 1.00 98.38 67 ARG A C 1
ATOM 547 O O . ARG A 1 67 ? 8.600 -3.511 -18.393 1.00 98.38 67 ARG A O 1
ATOM 554 N N . PHE A 1 68 ? 10.637 -4.438 -18.404 1.00 97.81 68 PHE A N 1
ATOM 555 C CA . PHE A 1 68 ? 10.827 -4.388 -16.946 1.00 97.81 68 PHE A CA 1
ATOM 556 C C . PHE A 1 68 ? 10.616 -3.000 -16.338 1.00 97.81 68 PHE A C 1
ATOM 558 O O . PHE A 1 68 ? 10.030 -2.875 -15.266 1.00 97.81 68 PHE A O 1
ATOM 565 N N . ARG A 1 69 ? 11.051 -1.941 -17.034 1.00 97.44 69 ARG A N 1
ATOM 566 C CA . ARG A 1 69 ? 10.856 -0.563 -16.568 1.00 97.44 69 ARG A CA 1
ATOM 567 C C . ARG A 1 69 ? 9.372 -0.210 -16.460 1.00 97.44 69 ARG A C 1
ATOM 569 O O . ARG A 1 69 ? 8.975 0.385 -15.466 1.00 97.44 69 ARG A O 1
ATOM 576 N N . GLU A 1 70 ? 8.567 -0.587 -17.453 1.00 98.06 70 GLU A N 1
ATOM 577 C CA . GLU A 1 70 ? 7.113 -0.372 -17.437 1.00 98.06 70 GLU A CA 1
ATOM 578 C C . GLU A 1 70 ? 6.456 -1.173 -16.312 1.00 98.06 70 GLU A C 1
ATOM 580 O O . GLU A 1 70 ? 5.700 -0.602 -15.529 1.00 98.06 70 GLU A O 1
ATOM 585 N N . GLY A 1 71 ? 6.823 -2.449 -16.155 1.00 98.38 71 GLY A N 1
ATOM 586 C CA . GLY A 1 71 ? 6.326 -3.278 -15.055 1.00 98.38 71 GLY A CA 1
ATOM 587 C C . GLY A 1 71 ? 6.635 -2.674 -13.681 1.00 98.38 71 GLY A C 1
ATOM 588 O O . GLY A 1 71 ? 5.745 -2.514 -12.847 1.00 98.38 71 GLY A O 1
ATOM 589 N N . MET A 1 72 ? 7.876 -2.243 -13.454 1.00 9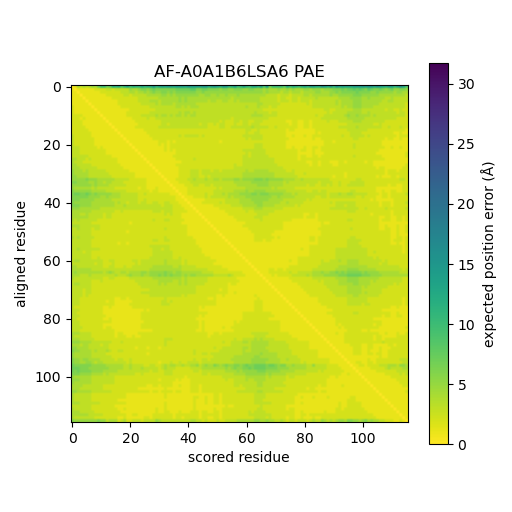7.75 72 MET A N 1
ATOM 590 C CA . MET A 1 72 ? 8.269 -1.607 -12.195 1.00 97.75 72 MET A CA 1
ATOM 591 C C . MET A 1 72 ? 7.461 -0.331 -11.905 1.00 97.75 72 MET A C 1
ATOM 593 O O . MET A 1 72 ? 7.064 -0.104 -10.764 1.00 97.75 72 MET A O 1
ATOM 597 N N . MET A 1 73 ? 7.164 0.488 -12.920 1.00 97.62 73 MET A N 1
ATOM 598 C CA . MET A 1 73 ? 6.316 1.676 -12.742 1.00 97.62 73 MET A CA 1
ATOM 599 C C . MET A 1 73 ? 4.876 1.322 -12.342 1.00 97.62 73 MET A C 1
ATOM 601 O O . MET A 1 73 ? 4.281 2.052 -11.544 1.00 97.62 73 MET A O 1
ATOM 605 N N . SER A 1 74 ? 4.322 0.209 -12.835 1.00 98.38 74 SER A N 1
ATOM 606 C CA . SER A 1 74 ? 3.002 -0.275 -12.405 1.00 98.38 74 SER A CA 1
ATOM 607 C C . SER A 1 74 ? 2.994 -0.650 -10.921 1.00 98.38 74 SER A C 1
ATOM 609 O O . SER A 1 74 ? 2.089 -0.231 -10.202 1.00 98.38 74 SER A O 1
ATOM 611 N N . ILE A 1 75 ? 4.037 -1.327 -10.423 1.00 98.06 75 ILE A N 1
ATOM 612 C CA . ILE A 1 75 ? 4.174 -1.645 -8.986 1.00 98.06 75 ILE A CA 1
ATOM 613 C C . ILE A 1 75 ? 4.215 -0.359 -8.148 1.00 98.06 75 ILE A C 1
ATOM 615 O O . ILE A 1 75 ? 3.467 -0.213 -7.180 1.00 98.06 75 ILE A O 1
ATOM 619 N N . MET A 1 76 ? 5.035 0.618 -8.550 1.00 98.19 76 MET A N 1
ATOM 620 C CA . MET A 1 76 ? 5.127 1.902 -7.839 1.00 98.19 76 MET A CA 1
ATOM 621 C C . MET A 1 76 ? 3.800 2.672 -7.855 1.00 98.19 76 MET A C 1
ATOM 623 O O . MET A 1 76 ? 3.505 3.418 -6.920 1.00 98.19 76 MET A O 1
ATOM 627 N N . THR A 1 77 ? 2.985 2.489 -8.897 1.00 98.50 77 THR A N 1
ATOM 628 C CA . THR A 1 77 ? 1.644 3.077 -8.997 1.00 98.50 77 THR A CA 1
ATOM 629 C C . THR A 1 77 ? 0.656 2.412 -8.047 1.00 98.50 77 THR A C 1
ATOM 631 O O . THR A 1 77 ? -0.061 3.137 -7.361 1.00 98.50 77 THR A O 1
ATOM 634 N N . VAL A 1 78 ? 0.662 1.079 -7.924 1.00 98.75 78 VAL A N 1
ATOM 635 C CA . VAL A 1 78 ? -0.158 0.364 -6.925 1.00 98.75 78 VAL A CA 1
ATOM 636 C C . VAL A 1 78 ? 0.132 0.883 -5.519 1.00 98.75 78 VAL A C 1
ATOM 638 O O . VAL A 1 78 ? -0.789 1.297 -4.817 1.00 98.75 78 VAL A O 1
ATOM 641 N N . SER A 1 79 ? 1.411 0.964 -5.146 1.00 98.44 79 SER A N 1
ATOM 642 C CA . SER A 1 79 ? 1.812 1.499 -3.842 1.00 98.44 79 SER A CA 1
ATOM 643 C C . SER A 1 79 ? 1.334 2.941 -3.620 1.00 98.44 79 SER A C 1
ATOM 645 O O . SER A 1 79 ? 0.896 3.300 -2.528 1.00 98.44 79 SER A O 1
ATOM 647 N N . ARG A 1 80 ? 1.366 3.789 -4.656 1.00 98.56 80 ARG A N 1
ATOM 648 C CA . ARG A 1 80 ? 0.901 5.181 -4.557 1.00 98.56 80 ARG A CA 1
ATOM 649 C C . ARG A 1 80 ? -0.606 5.266 -4.323 1.00 98.56 80 ARG A C 1
ATOM 651 O O . ARG A 1 80 ? -1.038 6.050 -3.481 1.00 98.56 80 ARG A O 1
ATOM 658 N N . LEU A 1 81 ? -1.387 4.456 -5.039 1.00 98.62 81 LEU A N 1
ATOM 659 C CA . LEU A 1 81 ? -2.840 4.368 -4.859 1.00 98.62 81 LEU A CA 1
ATOM 660 C C . LEU A 1 81 ? -3.190 3.913 -3.441 1.00 98.62 81 LEU A C 1
ATOM 662 O O . LEU A 1 81 ? -4.050 4.506 -2.794 1.00 98.62 81 LEU A O 1
ATOM 666 N N . ALA A 1 82 ? -2.482 2.904 -2.939 1.00 98.31 82 ALA A N 1
ATOM 667 C CA . ALA A 1 82 ? -2.733 2.358 -1.616 1.00 98.31 82 ALA A CA 1
ATOM 668 C C . ALA A 1 82 ? -2.307 3.320 -0.488 1.00 98.31 82 ALA A C 1
ATOM 670 O O . ALA A 1 82 ? -3.044 3.491 0.483 1.00 98.31 82 ALA A O 1
ATOM 671 N N . ASN A 1 83 ? -1.188 4.040 -0.651 1.00 98.31 83 ASN A N 1
ATOM 672 C CA . ASN A 1 83 ? -0.812 5.147 0.238 1.00 98.31 83 ASN A CA 1
ATOM 673 C C . ASN A 1 83 ? -1.896 6.231 0.288 1.00 98.31 83 ASN A C 1
ATOM 675 O O . ASN A 1 83 ? -2.267 6.678 1.373 1.00 98.31 83 ASN A O 1
ATOM 679 N N . GLN A 1 84 ? -2.412 6.652 -0.872 1.00 98.31 84 GLN A N 1
ATOM 680 C CA . GLN A 1 84 ? -3.466 7.665 -0.949 1.00 98.31 84 GLN A CA 1
ATOM 681 C C . GLN A 1 84 ? -4.747 7.188 -0.260 1.00 98.31 84 GLN A C 1
ATOM 683 O O . GLN A 1 84 ? -5.325 7.929 0.530 1.00 98.31 84 GLN A O 1
ATOM 688 N N . TYR A 1 85 ? -5.159 5.946 -0.509 1.00 98.38 85 TYR A N 1
ATOM 689 C CA . TYR A 1 85 ? -6.318 5.345 0.141 1.00 98.38 85 TYR A CA 1
ATOM 690 C C . TYR A 1 85 ? -6.175 5.314 1.668 1.00 98.38 85 TYR A C 1
ATOM 692 O O . TYR A 1 85 ? -7.056 5.792 2.384 1.00 98.38 85 TYR A O 1
ATOM 700 N N . MET A 1 86 ? -5.038 4.828 2.175 1.00 97.62 86 MET A N 1
ATOM 701 C CA . MET A 1 86 ? -4.771 4.791 3.613 1.00 97.62 86 MET A CA 1
ATOM 702 C C . MET A 1 86 ? -4.730 6.198 4.220 1.00 97.62 86 MET A C 1
ATOM 704 O O . MET A 1 86 ? -5.137 6.387 5.366 1.00 97.62 86 MET A O 1
ATOM 708 N N . GLN A 1 87 ? -4.261 7.189 3.457 1.00 97.81 87 GLN A N 1
ATOM 709 C CA . GLN A 1 87 ? -4.255 8.581 3.889 1.00 97.81 87 GLN A CA 1
ATOM 710 C C . GLN A 1 87 ? -5.659 9.182 3.981 1.00 97.81 87 GLN A C 1
ATOM 712 O O . GLN A 1 87 ? -5.903 9.956 4.895 1.00 97.81 87 GLN A O 1
ATOM 717 N N . VAL A 1 88 ? -6.567 8.829 3.070 1.00 97.19 88 VAL A N 1
ATOM 718 C CA . VAL A 1 88 ? -7.968 9.283 3.102 1.00 97.19 88 VAL A CA 1
ATOM 719 C C . VAL A 1 88 ? -8.749 8.608 4.230 1.00 97.19 88 VAL A C 1
ATOM 721 O O . VAL A 1 88 ? -9.554 9.256 4.887 1.00 97.19 88 VAL A O 1
ATOM 724 N N . CYS A 1 89 ? -8.506 7.320 4.479 1.00 95.94 89 CYS A N 1
ATOM 725 C CA . CYS A 1 89 ? -9.231 6.568 5.507 1.00 95.94 89 CYS A CA 1
ATOM 726 C C . CYS A 1 89 ? -8.787 6.880 6.941 1.00 95.94 89 CYS A C 1
ATOM 728 O O . CYS A 1 89 ? -9.512 6.572 7.883 1.00 95.94 89 CYS A O 1
ATOM 730 N N . GLU A 1 90 ? -7.570 7.401 7.111 1.00 97.75 90 GLU A N 1
ATOM 731 C CA . GLU A 1 90 ? -6.968 7.738 8.404 1.00 97.75 90 GLU A CA 1
ATOM 732 C C . GLU A 1 90 ? -7.186 6.684 9.515 1.00 97.75 90 GLU A C 1
ATOM 734 O O . GLU A 1 90 ? -7.647 7.021 10.612 1.00 97.75 90 GLU A O 1
ATOM 739 N N . PRO A 1 91 ? -6.837 5.394 9.306 1.00 97.06 91 PRO A N 1
ATOM 740 C CA . PRO A 1 91 ? -7.153 4.320 10.253 1.00 97.06 91 PRO A CA 1
ATOM 741 C C . PRO A 1 91 ? -6.580 4.545 11.661 1.00 97.06 91 PRO A C 1
ATOM 743 O O . PRO A 1 91 ? -7.158 4.083 12.640 1.00 97.06 91 PRO A O 1
ATOM 746 N N . TRP A 1 92 ? -5.480 5.298 11.798 1.00 97.00 92 TRP A N 1
ATOM 747 C CA . TRP A 1 92 ? -4.888 5.662 13.096 1.00 97.00 92 TRP A CA 1
ATOM 748 C C . TRP A 1 92 ? -5.739 6.648 13.912 1.00 97.00 92 TRP A C 1
ATOM 750 O O . TRP A 1 92 ? -5.545 6.757 15.130 1.00 97.00 92 TRP A O 1
ATOM 760 N N . GLN A 1 93 ? -6.646 7.372 13.255 1.00 97.81 93 GLN A N 1
ATOM 761 C CA . GLN A 1 93 ? -7.645 8.230 13.888 1.00 97.81 93 GLN A CA 1
ATOM 762 C C . GLN A 1 93 ? -8.966 7.476 14.037 1.00 97.81 93 GLN A C 1
ATOM 764 O O . GLN A 1 93 ? -9.477 7.371 15.151 1.00 97.81 93 GLN A O 1
ATOM 769 N N . ALA A 1 94 ? -9.461 6.880 12.947 1.00 97.31 94 ALA A N 1
ATOM 770 C CA . ALA A 1 94 ? -10.761 6.213 12.897 1.00 97.31 94 ALA A CA 1
ATOM 771 C C . ALA A 1 94 ? -10.895 5.070 13.923 1.00 97.31 94 ALA A C 1
ATOM 773 O O . ALA A 1 94 ? -11.950 4.895 14.525 1.00 97.31 94 ALA A O 1
ATOM 774 N N . ILE A 1 95 ? -9.807 4.355 14.237 1.00 97.50 95 ILE A N 1
ATOM 775 C CA . ILE A 1 95 ? -9.820 3.292 15.260 1.00 97.50 95 ILE A CA 1
ATOM 776 C C . ILE A 1 95 ? -10.162 3.796 16.677 1.00 97.50 95 ILE A C 1
ATOM 778 O O . ILE A 1 95 ? -10.561 3.013 17.539 1.00 97.50 95 ILE A O 1
ATOM 782 N N . LYS A 1 96 ? -10.007 5.100 16.934 1.00 97.50 96 LYS A N 1
ATOM 783 C CA . LYS A 1 96 ? -10.312 5.749 18.220 1.00 97.50 96 LYS A CA 1
ATOM 784 C C . LYS A 1 96 ? -11.717 6.365 18.256 1.00 97.50 96 LYS A C 1
ATOM 786 O O . LYS A 1 96 ? -12.081 6.944 19.276 1.00 97.50 96 LYS A O 1
ATOM 791 N N . GLY A 1 97 ? -12.457 6.293 17.149 1.00 97.25 97 GLY A N 1
ATOM 792 C CA . GLY A 1 97 ? -13.768 6.910 16.978 1.00 97.25 97 GLY A CA 1
ATOM 793 C C . GLY A 1 97 ? -14.935 6.012 17.391 1.00 97.25 97 GLY A C 1
ATOM 794 O O . GLY A 1 97 ? -14.818 5.141 18.260 1.00 97.25 97 GLY A O 1
ATOM 795 N N . SER A 1 98 ? -16.078 6.251 16.750 1.00 97.75 98 SER A N 1
ATOM 796 C CA . SER A 1 98 ? -17.307 5.471 16.909 1.00 97.75 98 SER A CA 1
ATOM 797 C C . SER A 1 98 ? -17.148 4.027 16.411 1.00 97.75 98 SER A C 1
ATOM 799 O O . SER A 1 98 ? -16.178 3.685 15.737 1.00 97.75 98 SER A O 1
ATOM 801 N N . GLU A 1 99 ? -18.123 3.156 16.692 1.00 96.94 99 GLU A N 1
ATOM 802 C CA . GLU A 1 99 ? -18.116 1.791 16.139 1.00 96.94 99 GLU A CA 1
ATOM 803 C C . GLU A 1 99 ? -18.109 1.784 14.605 1.00 96.94 99 GLU A C 1
ATOM 805 O O . GLU A 1 99 ? -17.433 0.959 13.992 1.00 96.94 99 GLU A O 1
ATOM 810 N N . GLN A 1 100 ? -18.778 2.752 13.973 1.00 96.50 100 GLN A N 1
ATOM 811 C CA . GLN A 1 100 ? -18.739 2.906 12.522 1.00 96.50 100 GLN A CA 1
ATOM 812 C C . GLN A 1 100 ? -17.329 3.276 12.034 1.00 96.50 100 GLN A C 1
ATOM 814 O O . GLN A 1 100 ? -16.841 2.679 11.073 1.00 96.50 100 GLN A O 1
ATOM 819 N N . ASP A 1 101 ? -16.636 4.182 12.729 1.00 97.69 101 ASP A N 1
ATOM 820 C CA . ASP A 1 101 ? -15.256 4.558 12.391 1.00 97.69 101 ASP A CA 1
ATOM 821 C C . ASP A 1 101 ? -14.297 3.374 12.557 1.00 97.69 101 ASP A C 1
ATOM 823 O O . ASP A 1 101 ? -13.439 3.135 11.706 1.00 97.69 101 ASP A O 1
ATOM 827 N N . LYS A 1 102 ? -14.481 2.561 13.602 1.00 98.12 102 LYS A N 1
ATOM 828 C CA . LYS A 1 102 ? -13.694 1.338 13.813 1.00 98.12 102 LYS A CA 1
ATOM 829 C C . LYS A 1 102 ? -13.908 0.312 12.703 1.00 98.12 102 LYS A C 1
ATOM 831 O O . LYS A 1 102 ? -12.941 -0.327 12.288 1.00 98.12 102 LYS A O 1
ATOM 836 N N . VAL A 1 103 ? -15.132 0.162 12.187 1.00 97.94 103 VAL A N 1
ATOM 837 C CA . VAL A 1 103 ? -15.414 -0.697 11.018 1.00 97.94 103 VAL A CA 1
ATOM 838 C C . VAL A 1 103 ? -14.690 -0.179 9.772 1.00 97.94 103 VAL A C 1
ATOM 840 O O . VAL A 1 103 ? -14.108 -0.971 9.024 1.00 97.94 103 VAL A O 1
ATOM 843 N N . ARG A 1 104 ? -14.648 1.143 9.564 1.00 97.81 104 ARG A N 1
ATOM 844 C CA . ARG A 1 104 ? -13.880 1.744 8.461 1.00 97.81 104 ARG A CA 1
ATOM 845 C C . ARG A 1 104 ? -12.374 1.569 8.643 1.00 97.81 104 ARG A C 1
ATOM 847 O O . ARG A 1 104 ? -11.705 1.178 7.691 1.00 97.81 104 ARG A O 1
ATOM 854 N N . ALA A 1 105 ? -11.844 1.739 9.855 1.00 98.06 105 ALA A N 1
ATOM 855 C CA . ALA A 1 105 ? -10.435 1.491 10.164 1.00 98.06 105 ALA A CA 1
ATOM 856 C C . ALA A 1 105 ? -10.039 0.026 9.910 1.00 98.06 105 ALA A C 1
ATOM 858 O O . ALA A 1 105 ? -9.016 -0.236 9.276 1.00 98.06 105 ALA A O 1
ATOM 859 N N . ARG A 1 106 ? -10.875 -0.925 10.351 1.00 98.06 106 ARG A N 1
ATOM 860 C CA . ARG A 1 106 ? -10.727 -2.364 10.076 1.00 98.06 106 ARG A CA 1
ATOM 861 C C . ARG A 1 106 ? -10.680 -2.652 8.585 1.00 98.06 106 ARG A C 1
ATOM 863 O O . ARG A 1 106 ? -9.729 -3.271 8.120 1.00 98.06 106 ARG A O 1
ATOM 870 N N . THR A 1 107 ? -11.661 -2.147 7.842 1.00 98.44 107 THR A N 1
ATOM 871 C CA . THR A 1 107 ? -11.743 -2.336 6.389 1.00 98.44 107 THR A CA 1
ATOM 872 C C . THR A 1 107 ? -10.517 -1.753 5.691 1.00 98.44 107 THR A C 1
ATOM 874 O O . THR A 1 107 ? -9.871 -2.450 4.913 1.00 98.44 107 THR A O 1
ATOM 877 N N . CYS A 1 108 ? -10.121 -0.527 6.044 1.00 98.38 108 CYS A N 1
ATOM 878 C CA . CYS A 1 108 ? -8.944 0.127 5.482 1.00 98.38 108 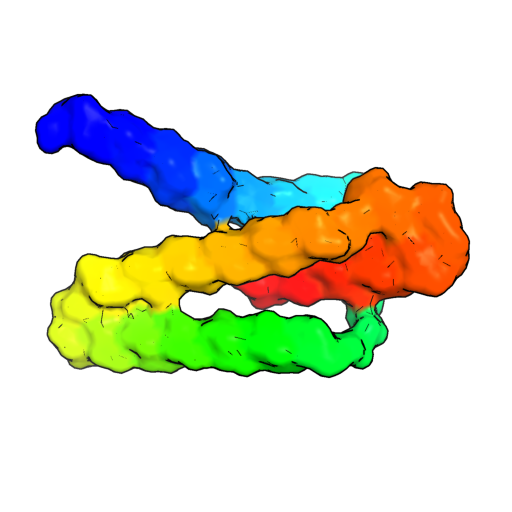CYS A CA 1
ATOM 879 C C . CYS A 1 108 ? -7.662 -0.680 5.694 1.00 98.38 108 CYS A C 1
ATOM 881 O O . CYS A 1 108 ? -6.882 -0.855 4.753 1.00 98.38 108 CYS A O 1
ATOM 883 N N . VAL A 1 109 ? -7.425 -1.166 6.914 1.00 98.44 109 VAL A N 1
ATOM 884 C CA . VAL A 1 109 ? -6.224 -1.950 7.223 1.00 98.44 109 VAL A CA 1
ATOM 885 C C . VAL A 1 109 ? -6.288 -3.323 6.562 1.00 98.44 109 VAL A C 1
ATOM 887 O O . 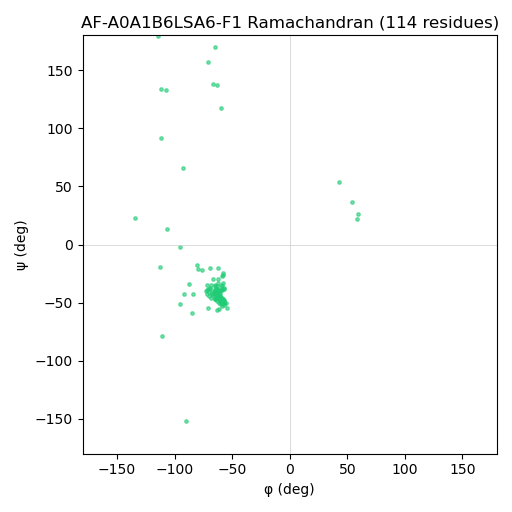VAL A 1 109 ? -5.293 -3.745 5.980 1.00 98.44 109 VAL A O 1
ATOM 890 N N . GLY A 1 110 ? -7.447 -3.985 6.567 1.00 98.38 110 GLY A N 1
ATOM 891 C CA . GLY A 1 110 ? -7.644 -5.272 5.901 1.00 98.38 110 GLY A CA 1
ATOM 892 C C . GLY A 1 110 ? -7.370 -5.200 4.400 1.00 98.38 110 GLY A C 1
ATOM 893 O O . GLY A 1 110 ? -6.572 -5.985 3.886 1.00 98.38 110 GLY A O 1
ATOM 894 N N . VAL A 1 111 ? -7.942 -4.214 3.704 1.00 98.50 111 VAL A N 1
ATOM 895 C CA . VAL A 1 111 ? -7.701 -4.009 2.267 1.00 98.50 111 VAL A CA 1
ATOM 896 C C . VAL A 1 111 ? -6.234 -3.678 2.010 1.00 98.50 111 VAL A C 1
ATOM 898 O O . VAL A 1 111 ? -5.623 -4.263 1.119 1.00 98.50 111 VAL A O 1
ATOM 901 N N . SER A 1 112 ? -5.636 -2.808 2.828 1.00 98.31 112 SER A N 1
ATOM 902 C CA . SER A 1 112 ? -4.217 -2.456 2.698 1.00 98.31 112 SER A CA 1
ATOM 903 C C . SER A 1 112 ? -3.299 -3.669 2.867 1.00 98.31 112 SER A C 1
ATOM 905 O O . SER A 1 112 ? -2.355 -3.813 2.100 1.00 98.31 112 SER A O 1
ATOM 907 N N . CYS A 1 113 ? -3.588 -4.572 3.809 1.00 98.19 113 CYS A N 1
ATOM 908 C CA . CYS A 1 113 ? -2.808 -5.799 4.002 1.00 98.19 113 CYS A CA 1
ATOM 909 C C . CYS A 1 113 ? -2.923 -6.779 2.831 1.00 98.19 113 CYS A C 1
ATOM 911 O O . CYS A 1 113 ? -1.992 -7.530 2.594 1.00 98.19 113 CYS A O 1
ATOM 913 N N . ASN A 1 114 ? -4.052 -6.794 2.117 1.00 97.25 114 ASN A N 1
ATOM 914 C CA . ASN A 1 114 ? -4.223 -7.651 0.941 1.00 97.25 114 ASN A CA 1
ATOM 915 C C . ASN A 1 114 ? -3.555 -7.076 -0.320 1.00 97.25 114 ASN A C 1
ATOM 917 O O . ASN A 1 114 ? -3.315 -7.815 -1.271 1.00 97.25 114 ASN A O 1
ATOM 921 N N . ILE A 1 115 ? -3.304 -5.763 -0.359 1.00 97.50 115 ILE A N 1
ATOM 922 C CA . ILE A 1 115 ? -2.600 -5.102 -1.468 1.00 97.50 115 ILE A CA 1
ATOM 923 C C . ILE A 1 115 ? -1.075 -5.131 -1.263 1.00 97.50 115 ILE A C 1
ATOM 925 O O . ILE A 1 115 ? -0.345 -5.169 -2.255 1.00 97.50 115 ILE A O 1
ATOM 929 N N . ALA A 1 116 ? -0.614 -5.045 -0.010 1.00 92.12 116 ALA A N 1
ATO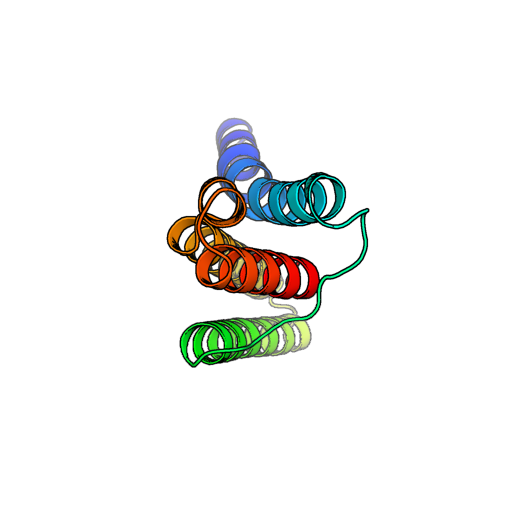M 930 C CA . ALA A 1 116 ? 0.801 -5.063 0.373 1.00 92.12 116 ALA A CA 1
ATOM 931 C C . ALA A 1 116 ? 1.456 -6.430 0.135 1.00 92.12 116 ALA A C 1
ATOM 933 O O . ALA A 1 116 ? 2.612 -6.421 -0.347 1.00 92.12 116 ALA A O 1
#

Radius of gyration: 15.62 Å; Cα contacts (8 Å, |Δi|>4): 121; chains: 1; bounding box: 44×22×42 Å

pLDDT: mean 97.8, std 0.9, range [92.12, 98.75]

Sequence (116 aa):
SWLDLATKNNTELLNNLGNFVNRALVFCEKFFESKVPEMVMTDDEWTLLAMVTREVRAYNRAMDRTRFREGMMSIMTVSRLANQYMQVCEPWQAIKGSEQDKVRARTCVGVSCNIA